Protein AF-A0A821PG84-F1 (afdb_monomer)

Radius of gyration: 18.12 Å; Cα contacts (8 Å, |Δi|>4): 357; chains: 1; bounding box: 43×40×49 Å

pLDDT: mean 91.85, std 10.7, range [36.88, 98.62]

Nearest PDB structures (foldseek):
  7jw4-assembly2_B  TM=6.809E-01  e=2.976E-04  Pseudoalteromonas distincta
  7jwf-assembly1_A  TM=6.818E-01  e=4.786E-04  Pseudoalteromonas distincta
  7jwf-assembly2_C-2  TM=6.825E-01  e=9.508E-04  Pseudoalteromonas distincta
  7jw4-assembly1_A-2  TM=6.805E-01  e=1.451E-03  Pseudoalteromonas distincta
  8pvs-assembly2_B  TM=5.455E-01  e=2.593E-03  Akkermansia muciniphila

Secondary structure (DSSP, 8-state):
------SEEEEESSS--SB--BS-BS-EEEEEEEEESS-SEEEEEEEEE-SSEEEEEE-TT----TTPPP-EEEEEETTTTEE--STT--EEE----TT---EEEETTEEEEE-SS-----TT-EEEEE--SSB-SB--BS-BS-EEEEEEE---B-

Mean predicted aligned error: 5.03 Å

Sequence (157 aa):
MGQGMQQTLLLGNSPATIFKPFHCQGLTITSLAIDFDPLPFTAGYVVNVSTTYLDVQVVPPHKADIGRQVRAILQYDPIEMRPAFSPNAYEIYQTPPSNVNTSLVSPGILRIPLASSSIFVAGDPIVARYMFDRHAIDAQDVTDFTVQSIRIYTAWC

Structure (mmCIF, N/CA/C/O backbone):
data_AF-A0A821PG84-F1
#
_entry.id   AF-A0A821PG84-F1
#
loop_
_atom_site.group_PDB
_atom_site.id
_atom_site.type_symbol
_atom_site.label_atom_id
_atom_site.label_alt_id
_atom_site.label_comp_id
_atom_site.label_asym_id
_atom_site.label_entity_id
_atom_site.label_seq_id
_atom_site.pdbx_PDB_ins_code
_atom_site.Cartn_x
_atom_site.Cartn_y
_atom_site.Cartn_z
_atom_site.occupancy
_atom_site.B_iso_or_equiv
_atom_site.auth_seq_id
_atom_site.auth_comp_id
_atom_site.auth_asym_id
_atom_site.auth_atom_id
_atom_site.pdbx_PDB_model_num
ATOM 1 N N . MET A 1 1 ? 9.419 -19.886 27.389 1.00 36.88 1 MET A N 1
ATOM 2 C CA . MET A 1 1 ? 8.434 -18.905 27.896 1.00 36.88 1 MET A CA 1
ATOM 3 C C . MET A 1 1 ? 8.786 -17.551 27.296 1.00 36.88 1 MET A C 1
ATOM 5 O O . MET A 1 1 ? 9.836 -17.025 27.634 1.00 36.88 1 MET A O 1
ATOM 9 N N . GLY A 1 2 ? 8.013 -17.070 26.316 1.00 37.78 2 GLY A N 1
ATOM 10 C CA . GLY A 1 2 ? 8.329 -15.852 25.559 1.00 37.78 2 GLY A CA 1
ATOM 11 C C . GLY A 1 2 ? 7.812 -14.596 26.258 1.00 37.78 2 GLY A C 1
ATOM 12 O O . GLY A 1 2 ? 6.611 -14.462 26.468 1.00 37.78 2 GLY A O 1
ATOM 13 N N . GLN A 1 3 ? 8.716 -13.690 26.622 1.00 41.41 3 GLN A N 1
ATOM 14 C CA . GLN A 1 3 ? 8.378 -12.341 27.074 1.00 41.41 3 GLN A CA 1
ATOM 15 C C . GLN A 1 3 ? 8.137 -11.461 25.836 1.00 41.41 3 GLN A C 1
ATOM 17 O O . GLN A 1 3 ? 9.063 -11.294 25.046 1.00 41.41 3 GLN A O 1
ATOM 22 N N . GLY A 1 4 ? 6.921 -10.922 25.641 1.00 40.00 4 GLY A N 1
ATOM 23 C CA . GLY A 1 4 ? 6.716 -9.859 24.639 1.00 40.00 4 GLY A CA 1
ATOM 24 C C . GLY A 1 4 ? 5.341 -9.645 23.986 1.00 40.00 4 GLY A C 1
ATOM 25 O O . GLY A 1 4 ? 5.228 -8.696 23.222 1.00 40.00 4 GLY A O 1
ATOM 26 N N . MET A 1 5 ? 4.289 -10.431 24.242 1.00 46.84 5 MET A N 1
ATOM 27 C CA . MET A 1 5 ? 2.951 -10.132 23.684 1.00 46.84 5 MET A CA 1
ATOM 28 C C . MET A 1 5 ? 2.060 -9.451 24.728 1.00 46.84 5 MET A C 1
ATOM 30 O O . MET A 1 5 ? 1.290 -10.117 25.408 1.00 46.84 5 MET A O 1
ATOM 34 N N . GLN A 1 6 ? 2.174 -8.129 24.894 1.00 56.69 6 GLN A N 1
ATOM 35 C CA . GLN A 1 6 ? 1.253 -7.364 25.757 1.00 56.69 6 GLN A CA 1
ATOM 36 C C . GLN A 1 6 ? 0.029 -6.792 25.011 1.00 56.69 6 GLN A C 1
ATOM 38 O O . GLN A 1 6 ? -0.768 -6.080 25.613 1.00 56.69 6 GLN A O 1
ATOM 43 N N . GLN A 1 7 ? -0.149 -7.088 23.718 1.00 62.19 7 GLN A N 1
ATOM 44 C CA . GLN A 1 7 ? -1.268 -6.593 22.903 1.00 62.19 7 GLN A CA 1
ATOM 45 C C . GLN A 1 7 ? -1.840 -7.724 22.034 1.00 62.19 7 GLN A C 1
ATOM 47 O O . GLN A 1 7 ? -1.076 -8.494 21.452 1.00 62.19 7 GLN A O 1
ATOM 52 N N . THR A 1 8 ? -3.171 -7.818 21.929 1.00 87.19 8 THR A N 1
ATOM 53 C CA . THR A 1 8 ? -3.852 -8.713 20.976 1.00 87.19 8 THR A CA 1
ATOM 54 C C . THR A 1 8 ? -3.600 -8.212 19.556 1.00 87.19 8 THR A C 1
ATOM 56 O O . THR A 1 8 ? -3.967 -7.082 19.247 1.00 87.19 8 THR A O 1
ATOM 59 N N . LEU A 1 9 ? -2.992 -9.024 18.688 1.00 91.75 9 LEU A N 1
ATOM 60 C CA . LEU A 1 9 ? -2.790 -8.686 17.275 1.00 91.75 9 LEU A CA 1
ATOM 61 C C . LEU A 1 9 ? -3.947 -9.221 16.419 1.00 91.75 9 LEU A C 1
ATOM 63 O O . LEU A 1 9 ? -4.188 -10.426 16.380 1.00 91.75 9 LEU A O 1
ATOM 67 N N . LEU A 1 10 ? -4.619 -8.323 15.702 1.00 93.00 10 LEU A N 1
ATOM 68 C CA . LEU A 1 10 ? -5.533 -8.632 14.608 1.00 93.00 10 LEU A CA 1
ATOM 69 C C . LEU A 1 10 ? -4.779 -8.488 13.284 1.00 93.00 10 LEU A C 1
ATOM 71 O O . LEU A 1 10 ? -4.402 -7.382 12.900 1.00 93.00 10 LEU A O 1
ATOM 75 N N . LEU A 1 11 ? -4.559 -9.610 12.598 1.00 92.25 11 LEU A N 1
ATOM 76 C CA . LEU A 1 11 ? -3.861 -9.657 11.314 1.00 92.25 11 LEU A CA 1
ATOM 77 C C . LEU A 1 11 ? -4.860 -9.929 10.184 1.00 92.25 11 LEU A C 1
ATOM 79 O O . LEU A 1 11 ? -5.419 -11.023 10.094 1.00 92.25 11 LEU A O 1
ATOM 83 N N . GLY A 1 12 ? -5.091 -8.938 9.324 1.00 90.38 12 GLY A N 1
ATOM 84 C CA . GLY A 1 12 ? -5.905 -9.095 8.123 1.00 90.38 12 GLY A CA 1
ATOM 85 C C . GLY A 1 12 ? -5.140 -9.820 7.014 1.00 90.38 12 GLY A C 1
ATOM 86 O O . GLY A 1 12 ? -3.974 -9.532 6.763 1.00 90.38 12 GLY A O 1
ATOM 87 N N . ASN A 1 13 ? -5.800 -10.746 6.320 1.00 90.94 13 ASN A N 1
ATOM 88 C CA . ASN A 1 13 ? -5.210 -11.522 5.215 1.00 90.94 13 ASN A CA 1
ATOM 89 C C . ASN A 1 13 ? -5.766 -11.145 3.830 1.00 90.94 13 ASN A C 1
ATOM 91 O O . ASN A 1 13 ? -5.435 -11.755 2.814 1.00 90.94 13 ASN A O 1
ATOM 95 N N . SER A 1 14 ? -6.652 -10.153 3.790 1.00 89.88 14 SER A N 1
ATOM 96 C CA . SER A 1 14 ? -7.293 -9.639 2.585 1.00 89.88 14 SER A CA 1
ATOM 97 C C . SER A 1 14 ? -7.690 -8.172 2.793 1.00 89.88 14 SER A C 1
ATOM 99 O O . SER A 1 14 ? -7.837 -7.750 3.943 1.00 89.88 14 SER A O 1
ATOM 101 N N . PRO A 1 15 ? -7.849 -7.376 1.716 1.00 90.94 15 PRO A N 1
ATOM 102 C CA . PRO A 1 15 ? -8.290 -5.988 1.833 1.00 90.94 15 PRO A CA 1
ATOM 103 C C . PRO A 1 15 ? -9.669 -5.905 2.494 1.00 90.94 15 PRO A C 1
ATOM 105 O O . PRO A 1 15 ? -10.663 -6.367 1.933 1.00 90.94 15 PRO A O 1
ATOM 108 N N . ALA A 1 16 ? -9.735 -5.319 3.688 1.00 92.44 16 ALA A N 1
ATOM 109 C CA . ALA A 1 16 ? -10.968 -5.214 4.455 1.00 92.44 16 ALA A CA 1
ATOM 110 C C . ALA A 1 16 ? -10.920 -4.044 5.438 1.00 92.44 16 ALA A C 1
ATOM 112 O O . ALA A 1 16 ? -9.859 -3.668 5.934 1.00 92.44 16 ALA A O 1
ATOM 113 N N . THR A 1 17 ? -12.100 -3.516 5.753 1.00 93.56 17 THR A N 1
ATOM 114 C CA . THR A 1 17 ? -12.294 -2.671 6.930 1.00 93.56 17 THR A CA 1
ATOM 115 C C . THR A 1 17 ? -12.431 -3.570 8.152 1.00 93.56 17 THR A C 1
ATOM 117 O O . THR A 1 17 ? -13.279 -4.460 8.142 1.00 93.56 17 THR A O 1
ATOM 120 N N . ILE A 1 18 ? -11.613 -3.366 9.189 1.00 93.50 18 ILE A N 1
ATOM 121 C CA . ILE A 1 18 ? -11.607 -4.251 10.368 1.00 93.50 18 ILE A CA 1
ATOM 122 C C . ILE A 1 18 ? -12.782 -3.932 11.296 1.00 93.50 18 ILE A C 1
ATOM 124 O O . ILE A 1 18 ? -13.528 -4.830 11.680 1.00 93.50 18 ILE A O 1
ATOM 128 N N . PHE A 1 19 ? -12.985 -2.654 11.617 1.00 94.94 19 PHE A N 1
ATOM 129 C CA . PHE A 1 19 ? -14.115 -2.196 12.422 1.00 94.94 19 PHE A CA 1
ATOM 130 C C . PHE A 1 19 ? -14.980 -1.229 11.624 1.00 94.94 19 PHE A C 1
ATOM 132 O O . PHE A 1 19 ? -14.490 -0.200 11.165 1.00 94.94 19 PHE A O 1
ATOM 139 N N . LYS A 1 20 ? -16.272 -1.549 11.496 1.00 95.94 20 LYS A N 1
ATOM 140 C CA . LYS A 1 20 ? -17.252 -0.699 10.812 1.00 95.94 20 LYS A CA 1
ATOM 141 C C . LYS A 1 20 ? -18.515 -0.465 11.653 1.00 95.94 20 LYS A C 1
ATOM 143 O O . LYS A 1 20 ? -19.566 -1.021 11.330 1.00 95.94 20 LYS A O 1
ATOM 148 N N . PRO A 1 21 ? -18.428 0.263 12.782 1.00 96.62 21 PRO A N 1
ATOM 149 C CA . PRO A 1 21 ? -19.610 0.576 13.572 1.00 96.62 21 PRO A CA 1
ATOM 150 C C . PRO A 1 21 ? -20.519 1.555 12.822 1.00 96.62 21 PRO A C 1
ATOM 152 O O . PRO A 1 21 ? -20.072 2.593 12.333 1.00 96.62 21 PRO A O 1
ATOM 155 N N . PHE A 1 22 ? -21.802 1.212 12.763 1.00 97.44 22 PHE A N 1
ATOM 156 C CA . PHE A 1 22 ? -22.843 2.002 12.118 1.00 97.44 22 PHE A CA 1
ATOM 157 C C . PHE A 1 22 ? -24.047 2.098 13.053 1.00 97.44 22 PHE A C 1
ATOM 159 O O . PHE A 1 22 ? -24.469 1.074 13.593 1.00 97.44 22 PHE A O 1
ATOM 166 N N . HIS A 1 23 ? -24.570 3.307 13.277 1.00 97.44 23 HIS A N 1
ATOM 167 C CA . HIS A 1 23 ? -25.708 3.550 14.181 1.00 97.44 23 HIS A CA 1
ATOM 168 C C . HIS A 1 23 ? -25.511 2.971 15.593 1.00 97.44 23 HIS A C 1
ATOM 170 O O . HIS A 1 23 ? -26.377 2.287 16.138 1.00 97.44 23 HIS A O 1
ATOM 176 N N . CYS A 1 24 ? -24.338 3.215 16.178 1.00 96.44 24 CYS A N 1
ATOM 177 C CA . CYS A 1 24 ? -23.961 2.691 17.492 1.00 96.44 24 CYS A CA 1
ATOM 178 C C . CYS A 1 24 ? -23.943 3.804 18.555 1.00 96.44 24 CYS A C 1
ATOM 180 O O . CYS A 1 24 ? -23.651 4.957 18.246 1.00 96.44 24 CYS A O 1
ATOM 182 N N . GLN A 1 25 ? -24.184 3.444 19.818 1.00 97.69 25 GLN A N 1
ATOM 183 C CA . GLN A 1 25 ? -23.985 4.322 20.973 1.00 97.69 25 GLN A CA 1
ATOM 184 C C . GLN A 1 25 ? -23.160 3.602 22.045 1.00 97.69 25 GLN A C 1
ATOM 186 O O . GLN A 1 25 ? -23.426 2.437 22.342 1.00 97.69 25 GLN A O 1
ATOM 191 N N . GLY A 1 26 ? -22.178 4.286 22.638 1.00 97.31 26 GLY A N 1
ATOM 192 C CA . GLY A 1 26 ? -21.415 3.774 23.785 1.00 97.31 26 GLY A CA 1
ATOM 193 C C . GLY A 1 26 ? -20.422 2.660 23.439 1.00 97.31 26 GLY A C 1
ATOM 194 O O . GLY A 1 26 ? -20.207 1.749 24.240 1.00 97.31 26 GLY A O 1
ATOM 195 N N . LEU A 1 27 ? -19.842 2.693 22.235 1.00 97.75 27 LEU A N 1
ATOM 196 C CA . LEU A 1 27 ? -18.880 1.692 21.770 1.00 97.75 27 LEU A CA 1
ATOM 197 C C . LEU A 1 27 ? -17.445 2.061 22.176 1.00 97.75 27 LEU A C 1
ATOM 199 O O . LEU A 1 27 ? -16.982 3.168 21.905 1.00 97.75 27 LEU A O 1
ATOM 203 N N . THR A 1 28 ? -16.701 1.086 22.701 1.00 97.69 28 THR A N 1
ATOM 204 C CA . THR A 1 28 ? -15.263 1.216 22.984 1.00 97.69 28 THR A CA 1
ATOM 205 C C . THR A 1 28 ? -14.466 0.146 22.243 1.00 97.69 28 THR A C 1
ATOM 207 O O . THR A 1 28 ? -14.708 -1.045 22.426 1.00 97.69 28 THR A O 1
ATOM 210 N N . ILE A 1 29 ? -13.473 0.561 21.452 1.00 95.31 29 ILE A N 1
ATOM 211 C CA . ILE A 1 29 ? -12.452 -0.319 20.862 1.00 95.31 29 ILE A CA 1
ATOM 212 C C . ILE A 1 29 ? -11.154 -0.081 21.629 1.00 95.31 29 ILE A C 1
ATOM 214 O O . ILE A 1 29 ? -10.629 1.036 21.641 1.00 95.31 29 ILE A O 1
ATOM 218 N N . THR A 1 30 ? -10.638 -1.120 22.292 1.00 95.56 30 THR A N 1
ATOM 219 C CA . THR A 1 30 ? -9.461 -0.977 23.155 1.00 95.56 30 THR A CA 1
ATOM 220 C C . THR A 1 30 ? -8.491 -2.152 23.098 1.00 95.56 30 THR A C 1
ATOM 222 O O . THR A 1 30 ? -8.890 -3.291 22.870 1.00 95.56 30 THR A O 1
ATOM 225 N N . SER A 1 31 ? -7.216 -1.858 23.366 1.00 94.19 31 SER A N 1
ATOM 226 C CA . SER A 1 31 ? -6.178 -2.835 23.735 1.00 94.19 31 SER A CA 1
ATOM 227 C C . SER A 1 31 ? -5.848 -3.888 22.668 1.00 94.19 31 SER A C 1
ATOM 229 O O . SER A 1 31 ? -5.687 -5.073 22.966 1.00 94.19 31 SER A O 1
ATOM 231 N N . LEU A 1 32 ? -5.700 -3.449 21.416 1.00 94.12 32 LEU A N 1
ATOM 232 C CA . LEU A 1 32 ? -5.300 -4.305 20.297 1.00 94.12 32 LEU A CA 1
ATOM 233 C C . LEU A 1 32 ? -4.350 -3.597 19.325 1.00 94.12 32 LEU A C 1
ATOM 235 O O . LEU A 1 32 ? -4.238 -2.369 19.299 1.00 94.12 32 LEU A O 1
ATOM 239 N N . ALA A 1 33 ? -3.683 -4.402 18.510 1.00 95.44 33 ALA A N 1
ATOM 240 C CA . ALA A 1 33 ? -2.926 -3.975 17.350 1.00 95.44 33 ALA A CA 1
ATOM 241 C C . ALA A 1 33 ? -3.586 -4.495 16.065 1.00 95.44 33 ALA A C 1
ATOM 243 O O . ALA A 1 33 ? -4.139 -5.593 16.065 1.00 95.44 33 ALA A O 1
ATOM 244 N N . ILE A 1 34 ? -3.512 -3.728 14.979 1.00 95.31 34 ILE A N 1
ATOM 245 C CA . ILE A 1 34 ? -4.023 -4.086 13.650 1.00 95.31 34 ILE A CA 1
ATOM 246 C C . ILE A 1 34 ? -2.869 -4.049 12.653 1.00 95.31 34 ILE A C 1
ATOM 248 O O . ILE A 1 34 ? -2.126 -3.066 12.618 1.00 95.31 34 ILE A O 1
ATOM 252 N N . ASP A 1 35 ? -2.742 -5.092 11.839 1.00 94.44 35 ASP A N 1
ATOM 253 C CA . ASP A 1 35 ? -1.827 -5.135 10.696 1.00 94.44 35 ASP A CA 1
ATOM 254 C C . ASP A 1 35 ? -2.387 -6.020 9.570 1.00 94.44 35 ASP A C 1
ATOM 256 O O . ASP A 1 35 ? -3.430 -6.659 9.741 1.00 94.44 35 ASP A O 1
ATOM 260 N N . PHE A 1 36 ? -1.699 -6.088 8.429 1.00 92.75 36 PHE A N 1
ATOM 261 C CA . PHE A 1 36 ? -2.077 -6.919 7.285 1.00 92.75 36 PHE A CA 1
ATOM 262 C C . PHE A 1 36 ? -0.887 -7.697 6.698 1.00 92.75 36 PHE A C 1
ATOM 264 O O . PHE A 1 36 ? 0.200 -7.151 6.532 1.00 92.75 36 PHE A O 1
ATOM 271 N N . ASP A 1 37 ? -1.115 -8.958 6.313 1.00 90.50 37 ASP A N 1
ATOM 272 C CA . ASP A 1 37 ? -0.206 -9.749 5.463 1.00 90.50 37 ASP A CA 1
ATOM 273 C C . ASP A 1 37 ? -1.027 -10.437 4.350 1.00 90.50 37 ASP A C 1
ATOM 275 O O . ASP A 1 37 ? -1.844 -11.311 4.653 1.00 90.50 37 ASP A O 1
ATOM 279 N N . PRO A 1 38 ? -0.865 -10.058 3.067 1.00 89.81 38 PRO A N 1
ATOM 280 C CA . PRO A 1 38 ? 0.134 -9.124 2.547 1.00 89.81 38 PRO A CA 1
ATOM 281 C C . PRO A 1 38 ? -0.146 -7.662 2.918 1.00 89.81 38 PRO A C 1
ATOM 283 O O . PRO A 1 38 ? -1.286 -7.269 3.173 1.00 89.81 38 PRO A O 1
ATOM 286 N N . LEU A 1 39 ? 0.920 -6.857 2.902 1.00 93.38 39 LEU A N 1
ATOM 287 C CA . LEU A 1 39 ? 0.850 -5.414 3.125 1.00 93.38 39 LEU A CA 1
ATOM 288 C C . LEU A 1 39 ? -0.001 -4.721 2.037 1.00 93.38 39 LEU A C 1
ATOM 290 O O . LEU A 1 39 ? 0.018 -5.145 0.879 1.00 93.38 39 LEU A O 1
ATOM 294 N N . PRO A 1 40 ? -0.679 -3.605 2.364 1.00 93.38 40 PRO A N 1
ATOM 295 C CA . PRO A 1 40 ? -1.524 -2.854 1.424 1.00 93.38 40 PRO A CA 1
ATOM 296 C C . PRO A 1 40 ? -0.763 -2.108 0.314 1.00 93.38 40 PRO A C 1
ATOM 298 O O . PRO A 1 40 ? -1.363 -1.435 -0.530 1.00 93.38 40 PRO A O 1
ATOM 301 N N . PHE A 1 41 ? 0.563 -2.203 0.324 1.00 95.31 41 PHE A N 1
ATOM 302 C CA . PHE A 1 41 ? 1.464 -1.540 -0.602 1.00 95.31 41 PHE A CA 1
ATOM 303 C C . PHE A 1 41 ? 2.781 -2.310 -0.723 1.00 95.31 41 PHE A C 1
ATOM 305 O O . PHE A 1 41 ? 3.174 -3.069 0.167 1.00 95.31 41 PHE A O 1
ATOM 312 N N . THR A 1 42 ? 3.498 -2.042 -1.811 1.00 96.31 42 THR A N 1
ATOM 313 C CA . THR A 1 42 ? 4.881 -2.488 -2.011 1.00 96.31 42 THR A CA 1
ATOM 314 C C . THR A 1 42 ? 5.791 -1.280 -2.140 1.00 96.31 42 THR A C 1
ATOM 316 O O . THR A 1 42 ? 5.476 -0.354 -2.885 1.00 96.31 42 THR A O 1
ATOM 319 N N . ALA A 1 43 ? 6.929 -1.298 -1.447 1.00 96.62 43 ALA A N 1
ATOM 320 C CA . ALA A 1 43 ? 7.965 -0.283 -1.592 1.00 96.62 43 ALA A CA 1
ATOM 321 C C . ALA A 1 43 ? 9.230 -0.861 -2.231 1.00 96.62 43 ALA A C 1
ATOM 323 O O . ALA A 1 43 ? 9.522 -2.058 -2.124 1.00 96.62 43 ALA A O 1
ATOM 324 N N . GLY A 1 44 ? 9.987 0.005 -2.895 1.00 97.81 44 GLY A N 1
ATOM 325 C CA . GLY A 1 44 ? 11.216 -0.383 -3.566 1.00 97.81 44 GLY A CA 1
ATOM 326 C C . GLY A 1 44 ? 11.869 0.760 -4.322 1.00 97.81 44 GLY A C 1
ATOM 327 O O . GLY A 1 44 ? 11.476 1.916 -4.187 1.00 97.81 44 GLY A O 1
ATOM 328 N N . TYR A 1 45 ? 12.857 0.407 -5.136 1.00 98.38 45 TYR A N 1
ATOM 329 C CA . TYR A 1 45 ? 13.565 1.339 -6.008 1.00 98.38 45 TYR A CA 1
ATOM 330 C C . TYR A 1 45 ? 13.233 1.052 -7.465 1.00 98.38 45 TYR A C 1
ATOM 332 O O . TYR A 1 45 ? 13.255 -0.102 -7.897 1.00 98.38 45 TYR A O 1
ATOM 340 N N . VAL A 1 46 ? 12.945 2.092 -8.239 1.00 98.00 46 VAL A N 1
ATOM 341 C CA . VAL A 1 46 ? 12.741 1.966 -9.684 1.00 98.00 46 VAL A CA 1
ATOM 342 C C . VAL A 1 46 ? 14.048 1.512 -10.333 1.00 98.00 46 VAL A C 1
ATOM 344 O O . VAL A 1 46 ? 15.092 2.125 -10.136 1.00 98.00 46 VAL A O 1
ATOM 347 N N . VAL A 1 47 ? 14.007 0.448 -11.128 1.00 98.31 47 VAL A N 1
ATOM 348 C CA . VAL A 1 47 ? 15.172 -0.058 -11.878 1.00 98.31 47 VAL A CA 1
ATOM 349 C C . VAL A 1 47 ? 15.013 0.094 -13.385 1.00 98.31 47 VAL A C 1
ATOM 351 O O . VAL A 1 47 ? 16.005 0.093 -14.109 1.00 98.31 47 VAL A O 1
ATOM 354 N N . ASN A 1 48 ? 13.779 0.246 -13.867 1.00 97.75 48 ASN A N 1
ATOM 355 C CA . ASN A 1 48 ? 13.489 0.485 -15.274 1.00 97.75 48 ASN A CA 1
ATOM 356 C C . ASN A 1 48 ? 12.233 1.342 -15.422 1.00 97.75 48 ASN A C 1
ATOM 358 O O . ASN A 1 48 ? 11.269 1.173 -14.672 1.00 97.75 48 ASN A O 1
ATOM 362 N N . VAL A 1 49 ? 12.235 2.212 -16.428 1.00 95.81 49 VAL A N 1
ATOM 363 C CA . VAL A 1 49 ? 11.120 3.102 -16.749 1.00 95.81 49 VAL A CA 1
ATOM 364 C C . VAL A 1 49 ? 10.784 2.952 -18.221 1.00 95.81 49 VAL A C 1
ATOM 366 O O . VAL A 1 49 ? 11.646 3.052 -19.090 1.00 95.81 49 VAL A O 1
ATOM 369 N N . SER A 1 50 ? 9.506 2.731 -18.494 1.00 94.62 50 SER A N 1
ATOM 370 C CA . SER A 1 50 ? 8.924 2.706 -19.828 1.00 94.62 50 SER A CA 1
ATOM 371 C C . SER A 1 50 ? 7.751 3.682 -19.892 1.00 94.62 50 SER A C 1
ATOM 373 O O . SER A 1 50 ? 7.273 4.192 -18.879 1.00 94.62 50 SER A O 1
ATOM 375 N N . THR A 1 51 ? 7.235 3.917 -21.095 1.00 91.19 51 THR A N 1
ATOM 376 C CA . THR A 1 51 ? 5.999 4.682 -21.302 1.00 91.19 51 THR A CA 1
ATOM 377 C C . THR A 1 51 ? 4.764 3.983 -20.730 1.00 91.19 51 THR A C 1
ATOM 379 O O . THR A 1 51 ? 3.751 4.632 -20.496 1.00 91.19 51 THR A O 1
ATOM 382 N N . THR A 1 52 ? 4.833 2.667 -20.508 1.00 93.94 52 THR A N 1
ATOM 383 C CA . THR A 1 52 ? 3.683 1.829 -20.115 1.00 93.94 52 THR A CA 1
ATOM 384 C C . THR A 1 52 ? 3.884 1.058 -18.813 1.00 93.94 52 THR A C 1
ATOM 386 O O . THR A 1 52 ? 2.949 0.414 -18.339 1.00 93.94 52 THR A O 1
ATOM 389 N N . TYR A 1 53 ? 5.079 1.092 -18.217 1.00 95.94 53 TYR A N 1
ATOM 390 C CA . TYR A 1 53 ? 5.360 0.390 -16.965 1.00 95.94 53 TYR A CA 1
ATOM 391 C C . TYR A 1 53 ? 6.573 0.961 -16.218 1.00 95.94 53 TYR A C 1
ATOM 393 O O . TYR A 1 53 ? 7.426 1.628 -16.805 1.00 95.94 53 TYR A O 1
ATOM 401 N N . LEU A 1 54 ? 6.671 0.611 -14.935 1.00 97.00 54 LEU A N 1
ATOM 402 C CA . LEU A 1 54 ? 7.879 0.685 -14.114 1.00 97.00 54 LEU A CA 1
ATOM 403 C C . LEU A 1 54 ? 8.286 -0.725 -13.701 1.00 97.00 54 LEU A C 1
ATOM 405 O O . LEU A 1 54 ? 7.421 -1.520 -13.343 1.00 97.00 54 LEU A O 1
ATOM 409 N N . ASP A 1 55 ? 9.581 -1.018 -13.692 1.00 98.44 55 ASP A N 1
ATOM 410 C CA . ASP A 1 55 ? 10.096 -2.183 -12.972 1.00 98.44 55 ASP A CA 1
ATOM 411 C C . ASP A 1 55 ? 10.721 -1.696 -11.666 1.00 98.44 55 ASP A C 1
ATOM 413 O O . ASP A 1 55 ? 11.507 -0.746 -11.659 1.00 98.44 55 ASP A O 1
ATOM 417 N N . VAL A 1 56 ? 10.358 -2.336 -10.558 1.00 98.56 56 VAL A N 1
ATOM 418 C CA . VAL A 1 56 ? 10.722 -1.919 -9.204 1.00 98.56 56 VAL A CA 1
ATOM 419 C C . VAL A 1 56 ? 11.421 -3.067 -8.498 1.00 98.56 56 VAL A C 1
ATOM 421 O O . VAL A 1 56 ? 10.849 -4.146 -8.341 1.00 98.56 56 VAL A O 1
ATOM 424 N N . GLN A 1 57 ? 12.645 -2.825 -8.037 1.00 98.62 57 GLN A N 1
ATOM 425 C CA . GLN A 1 57 ? 13.324 -3.697 -7.089 1.00 98.62 57 GLN A CA 1
ATOM 426 C C . GLN A 1 57 ? 12.670 -3.532 -5.724 1.00 98.62 57 GLN A C 1
ATOM 428 O O . GLN A 1 57 ? 12.876 -2.534 -5.033 1.00 98.62 57 GLN A O 1
ATOM 433 N N . VAL A 1 58 ? 11.880 -4.528 -5.342 1.00 98.00 58 VAL A N 1
ATOM 434 C CA . VAL A 1 58 ? 11.214 -4.580 -4.043 1.00 98.00 58 VAL A CA 1
ATOM 435 C C . VAL A 1 58 ? 12.255 -4.779 -2.948 1.00 98.00 58 VAL A C 1
ATOM 437 O O . VAL A 1 58 ? 13.200 -5.557 -3.120 1.00 98.00 58 VAL A O 1
ATOM 440 N N . VAL A 1 59 ? 12.076 -4.084 -1.824 1.00 95.38 59 VAL A N 1
ATOM 441 C CA . VAL A 1 59 ? 12.976 -4.153 -0.665 1.00 95.38 59 VAL A CA 1
ATOM 442 C C . VAL A 1 59 ? 12.274 -4.754 0.555 1.00 95.38 59 VAL A C 1
ATOM 444 O O . VAL A 1 59 ? 11.092 -4.480 0.765 1.00 95.38 59 VAL A O 1
ATOM 447 N N . PRO A 1 60 ? 12.967 -5.548 1.394 1.00 92.44 60 PRO A N 1
ATOM 448 C CA . PRO A 1 60 ? 12.403 -6.021 2.655 1.00 92.44 60 PRO A CA 1
ATOM 449 C C . PRO A 1 60 ? 11.946 -4.858 3.558 1.00 92.44 60 PRO A C 1
ATOM 451 O O . PRO A 1 60 ? 12.579 -3.803 3.547 1.00 92.44 60 PRO A O 1
ATOM 454 N N . PRO A 1 61 ? 10.888 -5.038 4.370 1.00 91.00 61 PRO A N 1
ATOM 455 C CA . PRO A 1 61 ? 10.093 -6.258 4.539 1.00 91.00 61 PRO A CA 1
ATOM 456 C C . PRO A 1 61 ? 9.008 -6.454 3.462 1.00 91.00 61 PRO A C 1
ATOM 458 O O . PRO A 1 61 ? 8.237 -7.410 3.548 1.00 91.00 61 PRO A O 1
ATOM 461 N N . HIS A 1 62 ? 8.927 -5.576 2.456 1.00 94.12 62 HIS A N 1
ATOM 462 C CA . HIS A 1 62 ? 7.952 -5.701 1.376 1.00 94.12 62 HIS A CA 1
ATOM 463 C C . HIS A 1 62 ? 8.234 -6.930 0.509 1.00 94.12 62 HIS A C 1
ATOM 465 O O . HIS A 1 62 ? 9.361 -7.418 0.395 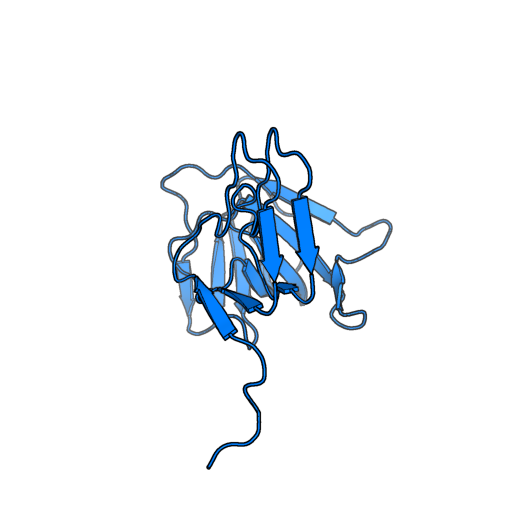1.00 94.12 62 HIS A O 1
ATOM 471 N N . LYS A 1 63 ? 7.173 -7.434 -0.119 1.00 93.38 63 LYS A N 1
ATOM 472 C CA . LYS A 1 63 ? 7.207 -8.574 -1.034 1.00 93.38 63 LYS A CA 1
ATOM 473 C C . LYS A 1 63 ? 6.607 -8.135 -2.362 1.00 93.38 63 LYS A C 1
ATOM 475 O O . LYS A 1 63 ? 5.743 -7.269 -2.390 1.00 93.38 63 LYS A O 1
ATOM 480 N N . ALA A 1 64 ? 7.049 -8.743 -3.457 1.00 94.06 64 ALA A N 1
ATOM 481 C CA . ALA A 1 64 ? 6.425 -8.538 -4.756 1.00 94.06 64 ALA A CA 1
ATOM 482 C C . ALA A 1 64 ? 4.990 -9.102 -4.735 1.00 94.06 64 ALA A C 1
ATOM 484 O O . ALA A 1 64 ? 4.811 -10.315 -4.824 1.00 94.06 64 ALA A O 1
ATOM 485 N N . ASP A 1 65 ? 3.980 -8.237 -4.597 1.00 93.06 65 ASP A N 1
ATOM 486 C CA . ASP A 1 65 ? 2.567 -8.639 -4.659 1.00 93.06 65 ASP A CA 1
ATOM 487 C C . ASP A 1 65 ? 2.086 -8.633 -6.121 1.00 93.06 65 ASP A C 1
ATOM 489 O O . ASP A 1 65 ? 1.959 -7.584 -6.767 1.00 93.06 65 ASP A O 1
ATOM 493 N N . ILE A 1 66 ? 1.902 -9.836 -6.667 1.00 95.25 66 ILE A N 1
ATOM 494 C CA . ILE A 1 66 ? 1.566 -10.103 -8.071 1.00 95.25 66 ILE A CA 1
ATOM 495 C C . ILE A 1 66 ? 0.044 -10.113 -8.239 1.00 95.25 66 ILE A C 1
ATOM 497 O O . ILE A 1 66 ? -0.683 -10.612 -7.385 1.00 95.25 66 ILE A O 1
ATOM 501 N N . GLY A 1 67 ? -0.451 -9.628 -9.379 1.00 95.00 67 GLY A N 1
ATOM 502 C CA . GLY A 1 67 ? -1.883 -9.658 -9.675 1.00 95.00 67 GLY A CA 1
ATOM 503 C C . GLY A 1 67 ? -2.664 -8.508 -9.034 1.00 95.00 67 GLY A C 1
ATOM 504 O O . GLY A 1 67 ? -3.889 -8.578 -8.952 1.00 95.00 67 GLY A O 1
ATOM 505 N N . ARG A 1 68 ? -1.982 -7.445 -8.592 1.00 93.75 68 ARG A N 1
ATOM 506 C CA . ARG A 1 68 ? -2.611 -6.260 -7.999 1.00 93.75 68 ARG A CA 1
ATOM 507 C C . ARG A 1 68 ? -2.778 -5.137 -9.009 1.00 93.75 68 ARG A C 1
ATOM 509 O O . ARG A 1 68 ? -1.904 -4.889 -9.836 1.00 93.75 68 ARG A O 1
ATOM 516 N N . GLN A 1 69 ? -3.865 -4.389 -8.866 1.00 94.25 69 GLN A N 1
ATOM 517 C CA . GLN A 1 69 ? -4.013 -3.089 -9.506 1.00 94.25 69 GLN A CA 1
ATOM 518 C C . GLN A 1 69 ? -3.321 -2.030 -8.649 1.00 94.25 69 GLN A C 1
ATOM 520 O O . GLN A 1 69 ? -3.676 -1.853 -7.488 1.00 94.25 69 GLN A O 1
ATOM 525 N N . VAL A 1 70 ? -2.354 -1.308 -9.212 1.00 95.56 70 VAL A N 1
ATOM 526 C CA . VAL A 1 70 ? -1.724 -0.168 -8.530 1.00 95.56 70 VAL A CA 1
ATOM 527 C C . VAL A 1 70 ? -2.534 1.085 -8.824 1.00 95.56 70 VAL A C 1
ATOM 529 O O . VAL A 1 70 ? -2.692 1.449 -9.987 1.00 95.56 70 VAL A O 1
ATOM 532 N N . ARG A 1 71 ? -3.047 1.729 -7.775 1.00 94.56 71 ARG A N 1
ATOM 533 C CA . ARG A 1 71 ? -3.922 2.908 -7.852 1.00 94.56 71 ARG A CA 1
ATOM 534 C C . ARG A 1 71 ? -3.180 4.218 -7.608 1.00 94.56 71 ARG A C 1
ATOM 536 O O . ARG A 1 71 ? -3.622 5.254 -8.094 1.00 94.56 71 ARG A O 1
ATOM 543 N N . ALA A 1 72 ? -2.062 4.179 -6.886 1.00 94.75 72 ALA A N 1
ATOM 544 C CA . ALA A 1 72 ? -1.151 5.312 -6.794 1.00 94.75 72 ALA A CA 1
ATOM 545 C C . ALA A 1 72 ? 0.292 4.860 -6.617 1.00 94.75 72 ALA A C 1
ATOM 547 O O . ALA A 1 72 ? 0.561 3.780 -6.086 1.00 94.75 72 ALA A O 1
ATOM 548 N N . ILE A 1 73 ? 1.209 5.714 -7.049 1.00 96.06 73 ILE A N 1
ATOM 549 C CA . ILE A 1 73 ? 2.642 5.558 -6.836 1.00 96.06 73 ILE A CA 1
ATOM 550 C C . ILE A 1 73 ? 3.166 6.900 -6.349 1.00 96.06 73 ILE A C 1
ATOM 552 O O . ILE A 1 73 ? 2.978 7.91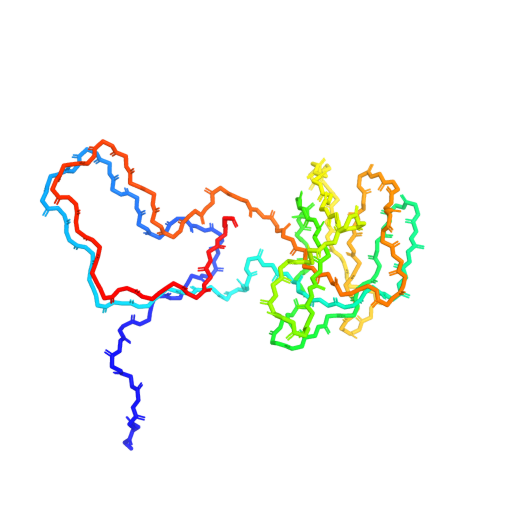0 -7.025 1.00 96.06 73 ILE A O 1
ATOM 556 N N . LEU A 1 74 ? 3.816 6.907 -5.192 1.00 95.19 74 LEU A N 1
ATOM 557 C CA . LEU A 1 74 ? 4.401 8.108 -4.599 1.00 95.19 74 LEU A CA 1
ATOM 558 C C . LEU A 1 74 ? 5.911 7.955 -4.473 1.00 95.19 74 LEU A C 1
ATOM 560 O O . LEU A 1 74 ? 6.404 6.861 -4.184 1.00 95.19 74 LEU A O 1
ATOM 564 N N . GLN A 1 75 ? 6.634 9.056 -4.661 1.00 96.12 75 GLN A N 1
ATOM 565 C CA . GLN A 1 75 ? 8.056 9.114 -4.347 1.00 96.12 75 GLN A CA 1
ATOM 566 C C . GLN A 1 75 ? 8.247 9.126 -2.824 1.00 96.12 75 GLN A C 1
ATOM 568 O O . GLN A 1 75 ? 7.563 9.853 -2.099 1.00 96.12 75 GLN A O 1
ATOM 573 N N . TYR A 1 76 ? 9.165 8.305 -2.328 1.00 96.00 76 TYR A N 1
ATOM 574 C CA . TYR A 1 76 ? 9.418 8.111 -0.904 1.00 96.00 76 TYR A CA 1
ATOM 575 C C . TYR A 1 76 ? 10.776 8.689 -0.513 1.00 96.00 76 TYR A C 1
ATOM 577 O O . TYR A 1 76 ? 11.733 8.564 -1.256 1.00 96.00 76 TYR A O 1
ATOM 585 N N . ASP A 1 77 ? 10.894 9.300 0.656 1.00 95.31 77 ASP A N 1
ATOM 586 C CA . ASP A 1 77 ? 12.180 9.698 1.220 1.00 95.31 77 ASP A CA 1
ATOM 587 C C . ASP A 1 77 ? 12.652 8.606 2.195 1.00 95.31 77 ASP A C 1
ATOM 589 O O . ASP A 1 77 ? 12.092 8.483 3.290 1.00 95.31 77 ASP A O 1
ATOM 593 N N . PRO A 1 78 ? 13.655 7.785 1.829 1.00 93.19 78 PRO A N 1
ATOM 594 C CA . PRO A 1 78 ? 14.131 6.707 2.685 1.00 93.19 78 PRO A CA 1
ATOM 595 C C . PRO A 1 78 ? 14.992 7.194 3.856 1.00 93.19 78 PRO A C 1
ATOM 597 O O . PRO A 1 78 ? 15.215 6.413 4.777 1.00 93.19 78 PRO A O 1
ATOM 600 N N . ILE A 1 79 ? 15.477 8.442 3.837 1.00 93.12 79 ILE A N 1
ATOM 601 C CA . ILE A 1 79 ? 16.266 9.021 4.933 1.00 93.12 79 ILE A CA 1
ATOM 602 C C . ILE A 1 79 ? 15.313 9.486 6.032 1.00 93.12 79 ILE A C 1
ATOM 604 O O . ILE A 1 79 ? 15.458 9.105 7.191 1.00 93.12 79 ILE A O 1
ATOM 608 N N . GLU A 1 80 ? 14.301 10.261 5.648 1.00 94.69 80 GLU A N 1
ATOM 609 C CA . GLU A 1 80 ? 13.312 10.817 6.576 1.00 94.69 80 GLU A CA 1
ATOM 610 C C . GLU A 1 80 ? 12.141 9.861 6.866 1.00 94.69 80 GLU A C 1
ATOM 612 O O . GLU A 1 80 ? 11.292 10.146 7.710 1.00 94.69 80 GLU A O 1
ATOM 617 N N . MET A 1 81 ? 12.079 8.726 6.164 1.00 92.38 81 MET A N 1
ATOM 618 C CA . MET A 1 81 ? 11.063 7.677 6.297 1.00 92.38 81 MET A CA 1
ATOM 619 C C . MET A 1 81 ? 9.617 8.175 6.124 1.00 92.38 81 MET A C 1
ATOM 621 O O . MET A 1 81 ? 8.729 7.889 6.931 1.00 92.38 81 MET A O 1
ATOM 625 N N . ARG A 1 82 ? 9.371 8.946 5.062 1.00 92.88 82 ARG A N 1
ATOM 626 C CA . ARG A 1 82 ? 8.072 9.582 4.772 1.00 92.88 82 ARG A CA 1
ATOM 627 C C . ARG A 1 82 ? 7.896 9.819 3.269 1.00 92.88 82 ARG A C 1
ATOM 629 O O . ARG A 1 82 ? 8.874 9.709 2.534 1.00 92.88 82 ARG A O 1
ATOM 636 N N . PRO A 1 83 ? 6.694 10.170 2.773 1.00 93.88 83 PRO A N 1
ATOM 637 C CA . PRO A 1 83 ? 6.554 10.673 1.408 1.00 93.88 83 PRO A CA 1
ATOM 638 C C . PRO A 1 83 ? 7.544 11.810 1.136 1.00 93.88 83 PRO A C 1
ATOM 640 O O . PRO A 1 83 ? 7.749 12.677 1.996 1.00 93.88 83 PRO A O 1
ATOM 643 N N . ALA A 1 84 ? 8.161 11.794 -0.046 1.00 94.19 84 ALA A N 1
ATOM 644 C CA . ALA A 1 84 ? 9.121 12.813 -0.435 1.00 94.19 84 ALA A CA 1
ATOM 645 C C . ALA A 1 84 ? 8.469 14.200 -0.369 1.00 94.19 84 ALA A C 1
ATOM 647 O O . ALA A 1 84 ? 7.322 14.392 -0.772 1.00 94.19 84 ALA A O 1
ATOM 648 N N . PHE A 1 85 ? 9.204 15.179 0.156 1.00 90.44 85 PHE A N 1
ATOM 649 C CA . PHE A 1 85 ? 8.725 16.553 0.284 1.00 90.44 85 PHE A CA 1
ATOM 650 C C . PHE A 1 85 ? 9.738 17.497 -0.343 1.00 90.44 85 PHE A C 1
ATOM 652 O O . PHE A 1 85 ? 10.723 17.893 0.278 1.00 90.44 85 PHE A O 1
ATOM 659 N N . SER A 1 86 ? 9.503 17.822 -1.607 1.00 87.00 86 SER A N 1
ATOM 660 C CA . SER A 1 86 ? 10.280 18.791 -2.370 1.00 87.00 86 SER A CA 1
ATOM 661 C C . SER A 1 86 ? 9.391 19.407 -3.459 1.00 87.00 86 SER A C 1
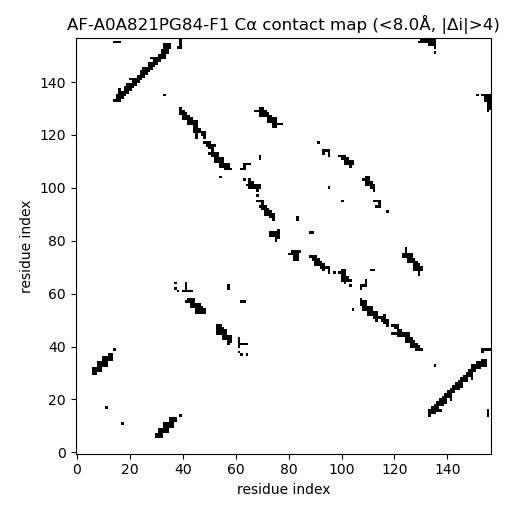ATOM 663 O O . SER A 1 86 ? 8.343 18.836 -3.765 1.00 87.00 86 SER A O 1
ATOM 665 N N . PRO A 1 87 ? 9.788 20.527 -4.091 1.00 85.69 87 PRO A N 1
ATOM 666 C CA . PRO A 1 87 ? 9.046 21.102 -5.219 1.00 85.69 87 PRO A CA 1
ATOM 667 C C . PRO A 1 87 ? 8.852 20.137 -6.398 1.00 85.69 87 PRO A C 1
ATOM 669 O O . PRO A 1 87 ? 7.946 20.330 -7.201 1.00 85.69 87 PRO A O 1
ATOM 672 N N . ASN A 1 88 ? 9.696 19.105 -6.484 1.00 84.06 88 ASN A N 1
ATOM 673 C CA . ASN A 1 88 ? 9.653 18.073 -7.513 1.00 84.06 88 ASN A CA 1
ATOM 674 C C . ASN A 1 88 ? 9.185 16.723 -6.957 1.00 84.06 88 ASN A C 1
ATOM 676 O O . ASN A 1 88 ? 9.346 15.723 -7.641 1.00 84.06 88 ASN A O 1
ATOM 680 N N . ALA A 1 89 ? 8.673 16.662 -5.724 1.00 89.56 89 ALA A N 1
ATOM 681 C CA . ALA A 1 89 ? 8.050 15.450 -5.216 1.00 89.56 89 ALA A CA 1
ATOM 682 C C . ALA A 1 89 ? 6.674 15.296 -5.859 1.00 89.56 89 ALA A C 1
ATOM 684 O O . ALA A 1 89 ? 5.939 16.269 -6.034 1.00 89.56 89 ALA A O 1
ATOM 685 N N . TYR A 1 90 ? 6.321 14.068 -6.205 1.00 88.12 90 TYR A N 1
ATOM 686 C CA . TYR A 1 90 ? 5.068 13.788 -6.880 1.00 88.12 90 TYR A CA 1
ATOM 687 C C . TYR A 1 90 ? 4.480 12.462 -6.434 1.00 88.12 90 TYR A C 1
ATOM 689 O O . TYR A 1 90 ? 5.147 11.543 -5.949 1.00 88.12 90 TYR A O 1
ATOM 697 N N . GLU A 1 91 ? 3.183 12.392 -6.667 1.00 92.94 91 GLU A N 1
ATOM 698 C CA . GLU A 1 91 ? 2.392 11.195 -6.575 1.00 92.94 91 GLU A CA 1
ATOM 699 C C . GLU A 1 91 ? 1.544 11.110 -7.836 1.00 92.94 91 GLU A C 1
ATOM 701 O O . GLU A 1 91 ? 0.903 12.085 -8.235 1.00 92.94 91 GLU A O 1
ATOM 706 N N . ILE A 1 92 ? 1.550 9.944 -8.472 1.00 92.50 92 ILE A N 1
ATOM 707 C CA . ILE A 1 92 ? 0.667 9.671 -9.596 1.00 92.50 92 ILE A CA 1
ATOM 708 C C . ILE A 1 92 ? -0.491 8.820 -9.103 1.00 92.50 92 ILE A C 1
ATOM 710 O O . ILE A 1 92 ? -0.290 7.782 -8.475 1.00 92.50 92 ILE A O 1
ATOM 714 N N . TYR A 1 93 ? -1.704 9.256 -9.415 1.00 93.56 93 TYR A N 1
ATOM 715 C CA . TYR A 1 93 ? -2.919 8.477 -9.229 1.00 93.56 93 TYR A CA 1
ATOM 716 C C . TYR A 1 93 ? -3.331 7.895 -10.573 1.00 93.56 93 TYR A C 1
ATOM 718 O O . TYR A 1 93 ? -3.284 8.578 -11.596 1.00 93.56 93 TYR A O 1
ATOM 726 N N . GLN A 1 94 ? -3.751 6.636 -10.580 1.00 93.31 94 GLN A N 1
ATOM 727 C CA . GLN A 1 94 ? -4.192 5.968 -11.795 1.00 93.31 94 GLN A CA 1
ATOM 728 C C . GLN A 1 94 ? -5.368 5.028 -11.540 1.00 93.31 94 GLN A C 1
ATOM 730 O O . GLN A 1 94 ? -5.516 4.430 -10.475 1.00 93.31 94 GLN A O 1
ATOM 735 N N . THR A 1 95 ? -6.211 4.879 -12.561 1.00 91.69 95 THR A N 1
ATOM 736 C CA . THR A 1 95 ? -7.301 3.897 -12.588 1.00 91.69 95 THR A CA 1
ATOM 737 C C . THR A 1 95 ? -7.000 2.885 -13.689 1.00 91.69 95 THR A C 1
ATOM 739 O O . THR A 1 95 ? -7.408 3.094 -14.833 1.00 91.69 95 THR A O 1
ATOM 742 N N . PRO A 1 96 ? -6.230 1.822 -13.392 1.00 88.56 96 PRO A N 1
ATOM 743 C CA . PRO A 1 96 ? -5.890 0.826 -14.396 1.00 88.56 96 PRO A CA 1
ATOM 744 C C . PRO A 1 96 ? -7.140 0.032 -14.819 1.00 88.56 96 PRO A C 1
ATOM 746 O O . PRO A 1 96 ? -8.026 -0.214 -13.989 1.00 88.56 96 PRO A O 1
ATOM 749 N N . PRO A 1 97 ? -7.218 -0.419 -16.084 1.00 89.56 97 PRO A N 1
ATOM 750 C CA . PRO A 1 97 ? -8.219 -1.394 -16.510 1.00 89.56 97 PRO A CA 1
ATOM 7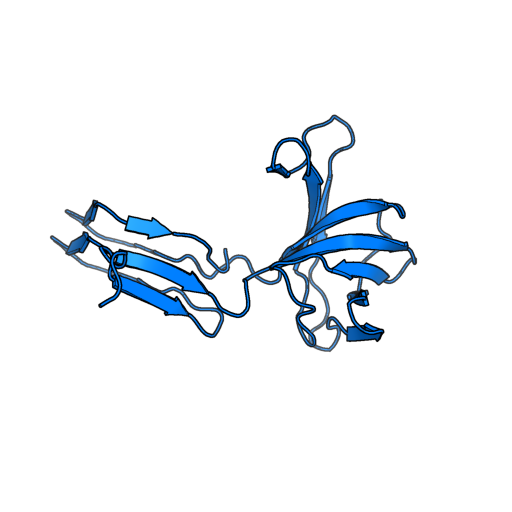51 C C . PRO A 1 97 ? -8.184 -2.671 -15.653 1.00 89.56 97 PRO A C 1
ATOM 753 O O . PRO A 1 97 ? -7.142 -3.040 -15.107 1.00 89.56 97 PRO A O 1
ATOM 756 N N . SER A 1 98 ? -9.310 -3.383 -15.546 1.00 88.50 98 SER A N 1
ATOM 757 C CA . SER A 1 98 ? -9.456 -4.574 -14.683 1.00 88.50 98 SER A CA 1
ATOM 758 C C . SER A 1 98 ? -8.522 -5.739 -15.034 1.00 88.50 98 SER A C 1
ATOM 760 O O . SER A 1 98 ? -8.225 -6.571 -14.181 1.00 88.50 98 SER A O 1
ATOM 762 N N . ASN A 1 99 ? -8.040 -5.800 -16.275 1.00 91.62 99 ASN A N 1
ATOM 763 C CA . ASN A 1 99 ? -7.123 -6.826 -16.772 1.00 91.62 99 ASN A CA 1
ATOM 764 C C . ASN A 1 99 ? -5.639 -6.420 -16.700 1.00 91.62 99 ASN A C 1
ATOM 766 O O . ASN A 1 99 ? -4.786 -7.165 -17.181 1.00 91.62 99 ASN A O 1
ATOM 770 N N . VAL A 1 100 ? -5.322 -5.255 -16.131 1.00 93.62 100 VAL A N 1
ATOM 771 C CA . VAL A 1 100 ? -3.957 -4.730 -16.036 1.00 93.62 100 VAL A CA 1
ATOM 772 C C . VAL A 1 100 ? -3.493 -4.792 -14.585 1.00 93.62 100 VAL A C 1
ATOM 774 O O . VAL A 1 100 ? -3.964 -4.036 -13.737 1.00 93.62 100 VAL A O 1
ATOM 777 N N . ASN A 1 101 ? -2.554 -5.698 -14.314 1.00 96.94 101 ASN A N 1
ATOM 778 C CA . ASN A 1 101 ? -2.082 -6.011 -12.970 1.00 96.94 101 ASN A CA 1
ATOM 779 C C . ASN A 1 101 ? -0.553 -6.067 -12.896 1.00 96.94 101 ASN A C 1
ATOM 781 O O . ASN A 1 101 ? 0.131 -6.242 -13.908 1.00 96.94 101 ASN A O 1
ATOM 785 N N . THR A 1 102 ? -0.023 -5.960 -11.680 1.00 97.56 102 THR A N 1
ATOM 786 C CA . THR A 1 102 ? 1.393 -6.191 -11.399 1.00 97.56 102 THR A CA 1
ATOM 787 C C . THR A 1 102 ? 1.827 -7.596 -11.808 1.00 97.56 102 THR A C 1
ATOM 789 O O . THR A 1 102 ? 1.073 -8.565 -11.694 1.00 97.56 102 THR A O 1
ATOM 792 N N . SER A 1 103 ? 3.068 -7.718 -12.271 1.00 98.06 103 SER A N 1
ATOM 793 C CA . SER A 1 103 ? 3.668 -8.994 -12.674 1.00 98.06 103 SER A CA 1
ATOM 794 C C . SER A 1 103 ? 5.120 -9.080 -12.223 1.00 98.06 103 SER A C 1
ATOM 796 O O . SER A 1 103 ? 5.753 -8.064 -11.953 1.00 98.06 103 SER A O 1
ATOM 798 N N . LEU A 1 104 ? 5.653 -10.293 -12.108 1.00 98.12 104 LEU A N 1
ATOM 799 C CA . LEU A 1 104 ? 7.056 -10.495 -11.764 1.00 98.12 104 LEU A CA 1
ATOM 800 C C . LEU A 1 104 ? 7.904 -10.498 -13.040 1.00 98.12 104 LEU A C 1
ATOM 802 O O . LEU A 1 104 ? 7.604 -11.244 -13.970 1.00 98.12 104 LEU A O 1
ATOM 806 N N . VAL A 1 105 ? 8.967 -9.694 -13.077 1.00 98.25 105 VAL A N 1
ATOM 807 C CA . VAL A 1 105 ? 9.960 -9.726 -14.170 1.00 98.25 105 VAL A CA 1
ATOM 808 C C . VAL A 1 105 ? 11.031 -10.771 -13.870 1.00 98.25 105 VAL A C 1
ATOM 810 O O . VAL A 1 105 ? 11.403 -11.569 -14.724 1.00 98.25 105 VAL A O 1
ATOM 813 N N . SER A 1 106 ? 11.511 -10.768 -12.630 1.00 97.62 106 SER A N 1
ATOM 814 C CA . SER A 1 106 ? 12.488 -11.698 -12.066 1.00 97.62 106 SER A CA 1
ATOM 815 C C . SER A 1 106 ? 12.352 -11.682 -10.534 1.00 97.62 106 SER A C 1
ATOM 817 O O . SER A 1 106 ? 11.628 -10.832 -10.003 1.00 97.62 106 SER A O 1
ATOM 819 N N . PRO A 1 107 ? 12.988 -12.601 -9.784 1.00 96.25 107 PRO A N 1
ATOM 820 C CA . PRO A 1 107 ? 12.904 -12.598 -8.325 1.00 96.25 107 PRO A CA 1
ATOM 821 C C . PRO A 1 107 ? 13.246 -11.22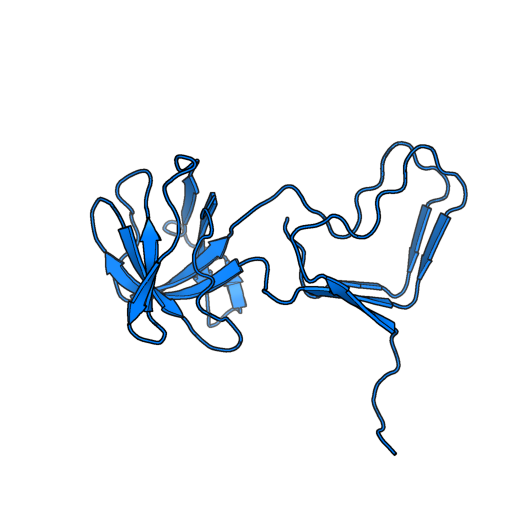4 -7.723 1.00 96.25 107 PRO A C 1
ATOM 823 O O . PRO A 1 107 ? 14.340 -10.707 -7.923 1.00 96.25 107 PRO A O 1
ATOM 826 N N . GLY A 1 108 ? 12.295 -10.630 -6.996 1.00 95.44 108 GLY A N 1
ATOM 827 C CA . GLY A 1 108 ? 12.442 -9.309 -6.372 1.00 95.44 108 GLY A CA 1
ATOM 828 C C . GLY A 1 108 ? 12.149 -8.105 -7.278 1.00 95.44 108 GLY A C 1
ATOM 829 O O . GLY A 1 108 ? 12.049 -7.000 -6.754 1.00 95.44 108 GLY A O 1
ATOM 830 N N . ILE A 1 109 ? 11.948 -8.293 -8.588 1.00 98.38 109 ILE A N 1
ATOM 831 C CA . ILE A 1 109 ? 11.596 -7.214 -9.524 1.00 98.38 109 ILE A CA 1
ATOM 832 C C . ILE A 1 109 ? 10.111 -7.286 -9.894 1.00 98.38 109 ILE A C 1
ATOM 834 O O . ILE A 1 109 ? 9.681 -8.165 -10.648 1.00 98.38 109 ILE A O 1
ATOM 838 N N . LEU A 1 110 ? 9.333 -6.329 -9.388 1.00 98.62 110 LEU A N 1
ATOM 839 C CA . LEU A 1 110 ? 7.908 -6.176 -9.669 1.00 98.62 110 LEU A CA 1
ATOM 840 C C . LEU A 1 110 ? 7.698 -5.185 -10.818 1.00 98.62 110 LEU A C 1
ATOM 842 O O . LEU A 1 110 ? 8.101 -4.028 -10.724 1.00 98.62 110 LEU A O 1
ATOM 846 N N . ARG A 1 111 ? 7.012 -5.612 -11.876 1.00 98.44 111 ARG A N 1
ATOM 847 C CA . ARG A 1 111 ? 6.505 -4.724 -12.920 1.00 98.44 111 ARG A CA 1
ATOM 848 C C . ARG A 1 111 ? 5.174 -4.128 -12.500 1.00 98.44 111 ARG A C 1
ATOM 850 O O . ARG A 1 111 ? 4.216 -4.858 -12.238 1.00 98.44 111 ARG A O 1
ATOM 857 N N . ILE A 1 112 ? 5.110 -2.805 -12.508 1.00 97.69 112 ILE A N 1
ATOM 858 C CA . ILE A 1 112 ? 3.920 -2.003 -12.257 1.00 97.69 112 ILE A CA 1
ATOM 859 C C . ILE A 1 112 ? 3.474 -1.383 -13.581 1.00 97.69 112 ILE A C 1
ATOM 861 O O . ILE A 1 112 ? 4.186 -0.535 -14.121 1.00 97.69 112 ILE A O 1
ATOM 865 N N . PRO A 1 113 ? 2.311 -1.773 -14.120 1.00 96.75 113 PRO A N 1
ATOM 866 C CA . PRO A 1 113 ? 1.748 -1.102 -15.281 1.00 96.75 113 PRO A CA 1
ATOM 867 C C . PRO A 1 113 ? 1.388 0.352 -14.974 1.00 96.75 113 PRO A C 1
ATOM 869 O O . PRO A 1 113 ? 0.922 0.677 -13.877 1.00 96.75 113 PRO A O 1
ATOM 872 N N . LEU A 1 114 ? 1.553 1.206 -15.976 1.00 94.69 114 LEU A N 1
ATOM 873 C CA . LEU A 1 114 ? 1.206 2.615 -15.916 1.00 94.69 114 LEU A CA 1
ATOM 874 C C . LEU A 1 114 ? 0.034 2.921 -16.849 1.00 94.69 114 LEU A C 1
ATOM 876 O O . LEU A 1 114 ? 0.007 2.472 -17.994 1.00 94.69 114 LEU A O 1
ATOM 880 N N . ALA A 1 115 ? -0.915 3.728 -16.376 1.00 91.19 115 ALA A N 1
ATOM 881 C CA . ALA A 1 115 ? -1.993 4.257 -17.214 1.00 91.19 115 ALA A CA 1
ATOM 882 C C . ALA A 1 115 ? -1.512 5.370 -18.167 1.00 91.19 115 ALA A C 1
ATOM 884 O O . ALA A 1 115 ? -2.142 5.631 -19.190 1.00 91.19 115 ALA A O 1
ATOM 885 N N . SER A 1 116 ? -0.397 6.020 -17.838 1.00 85.88 116 SER A N 1
ATOM 886 C CA . SER A 1 116 ? 0.233 7.084 -18.622 1.00 85.88 116 SER A CA 1
ATOM 887 C C . SER A 1 116 ? 1.735 7.114 -18.364 1.00 85.88 116 SER A C 1
ATOM 889 O O . SER A 1 116 ? 2.192 6.610 -17.339 1.00 85.88 116 SER A O 1
ATOM 891 N N . SER A 1 117 ? 2.500 7.760 -19.247 1.00 84.56 117 SER A N 1
ATOM 892 C CA . SER A 1 117 ? 3.935 7.966 -19.037 1.00 84.56 117 SER A CA 1
ATOM 893 C C . SER A 1 117 ? 4.221 8.534 -17.648 1.00 84.56 117 SER A C 1
ATOM 895 O O . SER A 1 117 ? 3.556 9.459 -17.180 1.00 84.56 117 SER A O 1
ATOM 897 N N . SER A 1 118 ? 5.217 7.947 -16.999 1.00 84.31 118 SER A N 1
ATOM 898 C CA . SER A 1 118 ? 5.642 8.304 -15.655 1.00 84.31 118 SER A CA 1
ATOM 899 C C . SER A 1 118 ? 6.722 9.389 -15.683 1.00 84.31 118 SER A C 1
ATOM 901 O O . SER A 1 118 ? 7.497 9.472 -16.634 1.00 84.31 118 SER A O 1
ATOM 903 N N . ILE A 1 119 ? 6.791 10.177 -14.608 1.00 89.56 119 ILE A N 1
ATOM 904 C CA . ILE A 1 119 ? 7.888 11.115 -14.327 1.00 89.56 119 ILE A CA 1
ATOM 905 C C . ILE A 1 119 ? 8.961 10.524 -13.388 1.00 89.56 119 ILE A C 1
ATOM 907 O O . ILE A 1 119 ? 9.978 11.171 -13.158 1.00 89.56 119 ILE A O 1
ATOM 911 N N . PHE A 1 120 ? 8.760 9.290 -12.901 1.00 92.75 120 PHE A N 1
ATOM 912 C CA . PHE A 1 120 ? 9.779 8.494 -12.207 1.00 92.75 120 PHE A CA 1
ATOM 913 C C . PHE A 1 120 ? 10.984 8.200 -13.086 1.00 92.75 120 PHE A C 1
ATOM 915 O O . PHE A 1 120 ? 10.851 7.949 -14.286 1.00 92.75 120 PHE A O 1
ATOM 922 N N . VAL A 1 121 ? 12.152 8.174 -12.451 1.00 93.50 121 VAL A N 1
ATOM 923 C CA . VAL A 1 121 ? 13.437 7.806 -13.042 1.00 93.50 121 VAL A CA 1
ATOM 924 C C . VAL A 1 121 ? 14.033 6.598 -12.322 1.00 93.50 121 VAL A C 1
ATOM 926 O O . VAL A 1 121 ? 13.688 6.285 -11.184 1.00 93.50 121 VAL A O 1
ATOM 929 N N . ALA A 1 122 ? 14.941 5.886 -12.990 1.00 96.50 122 ALA A N 1
ATOM 930 C CA . ALA A 1 122 ? 15.671 4.798 -12.349 1.00 96.50 122 ALA A CA 1
ATOM 931 C C . ALA A 1 122 ? 16.452 5.316 -11.127 1.00 96.50 122 ALA A C 1
ATOM 933 O O . ALA A 1 122 ? 17.088 6.367 -11.183 1.00 96.50 122 ALA A O 1
ATOM 934 N N . GLY A 1 123 ? 16.403 4.560 -10.033 1.00 96.12 123 GLY A N 1
ATOM 935 C CA . GLY A 1 123 ? 16.945 4.925 -8.729 1.00 96.12 123 GLY A CA 1
ATOM 936 C C . GLY A 1 123 ? 15.929 5.572 -7.789 1.00 96.12 123 GLY A C 1
ATOM 937 O O . GLY A 1 123 ? 16.205 5.621 -6.592 1.00 96.12 123 GLY A O 1
ATOM 938 N N . ASP A 1 124 ? 14.760 6.009 -8.275 1.00 95.94 124 ASP A N 1
ATOM 939 C CA . ASP A 1 124 ? 13.758 6.620 -7.403 1.00 95.94 124 ASP A CA 1
ATOM 940 C C . ASP A 1 124 ? 13.249 5.617 -6.349 1.00 95.94 124 ASP A C 1
ATOM 942 O O . ASP A 1 124 ? 12.771 4.536 -6.712 1.00 95.94 124 ASP A O 1
ATOM 946 N N . PRO A 1 125 ? 13.309 5.955 -5.049 1.00 97.06 125 PRO A N 1
ATOM 947 C CA . PRO A 1 125 ? 12.552 5.266 -4.007 1.00 97.06 125 PRO A CA 1
ATOM 948 C C . PRO A 1 125 ? 11.054 5.557 -4.149 1.00 97.06 125 PRO A C 1
ATOM 950 O O . PRO A 1 125 ? 10.633 6.716 -4.188 1.00 97.06 125 PRO A O 1
ATOM 953 N N . ILE A 1 126 ? 10.234 4.509 -4.192 1.00 97.56 126 ILE A N 1
ATOM 954 C CA . ILE A 1 126 ? 8.788 4.633 -4.393 1.00 97.56 126 ILE A CA 1
ATOM 955 C C . ILE A 1 126 ? 7.984 3.718 -3.472 1.00 97.56 126 ILE A C 1
ATOM 957 O O . ILE A 1 126 ? 8.450 2.662 -3.039 1.00 97.56 126 ILE A O 1
ATOM 961 N N . VAL A 1 127 ? 6.730 4.104 -3.238 1.00 96.88 127 VAL A N 1
ATOM 962 C CA . VAL A 1 127 ? 5.694 3.254 -2.643 1.00 96.88 127 VAL A CA 1
ATOM 963 C C . VAL A 1 127 ? 4.534 3.131 -3.627 1.00 96.88 127 VAL A C 1
ATOM 965 O O . VAL A 1 127 ? 3.949 4.130 -4.043 1.00 96.88 127 VAL A O 1
ATOM 968 N N . ALA A 1 128 ? 4.192 1.897 -3.990 1.00 96.50 128 ALA A N 1
ATOM 969 C CA . ALA A 1 128 ? 3.068 1.558 -4.852 1.00 96.50 128 ALA A CA 1
ATOM 970 C C . ALA A 1 128 ? 1.883 1.069 -4.013 1.00 96.50 128 ALA A C 1
ATOM 972 O O . ALA A 1 128 ? 1.975 0.041 -3.338 1.00 96.50 128 ALA A O 1
ATOM 973 N N . ARG A 1 129 ? 0.766 1.799 -4.072 1.00 95.25 129 ARG A N 1
ATOM 974 C CA . ARG A 1 129 ? -0.452 1.550 -3.289 1.00 95.25 129 ARG A CA 1
ATOM 975 C C . ARG A 1 129 ? -1.537 0.904 -4.148 1.00 95.25 129 ARG A C 1
ATOM 977 O O . ARG A 1 129 ? -1.751 1.304 -5.296 1.00 95.25 129 ARG A O 1
ATOM 984 N N . TYR A 1 130 ? -2.241 -0.079 -3.592 1.00 93.69 130 TYR A N 1
ATOM 985 C CA . TYR A 1 130 ? -3.209 -0.887 -4.345 1.00 93.69 130 TYR A CA 1
ATOM 986 C C . TYR A 1 130 ? -4.669 -0.438 -4.202 1.00 93.69 130 TYR A C 1
ATOM 988 O O . TYR A 1 130 ? -5.467 -0.651 -5.113 1.00 93.69 130 TYR A O 1
ATOM 996 N N . MET A 1 131 ? -5.043 0.154 -3.066 1.00 86.69 131 MET A N 1
ATOM 997 C CA . MET A 1 131 ? -6.424 0.517 -2.718 1.00 86.69 131 MET A CA 1
ATOM 998 C C . MET A 1 131 ? -6.430 1.615 -1.645 1.00 86.69 131 MET A C 1
ATOM 1000 O O . MET A 1 131 ? -5.441 1.734 -0.925 1.00 86.69 131 MET A O 1
ATOM 1004 N N . PHE A 1 132 ? -7.523 2.389 -1.556 1.00 83.06 132 PHE A N 1
ATOM 1005 C CA . PHE A 1 132 ? -7.653 3.537 -0.637 1.00 83.06 132 PHE A CA 1
ATOM 1006 C C . PHE A 1 132 ? -8.950 3.569 0.188 1.00 83.06 132 PHE A C 1
ATOM 1008 O O . PHE A 1 132 ? -9.230 4.553 0.864 1.00 83.06 132 PHE A O 1
ATOM 1015 N N . ASP A 1 133 ? -9.795 2.541 0.095 1.00 87.44 133 ASP A N 1
ATOM 1016 C CA . ASP A 1 133 ? -11.169 2.582 0.618 1.00 87.44 133 ASP A CA 1
ATOM 1017 C C . ASP A 1 133 ? -11.416 1.608 1.781 1.00 87.44 133 ASP A C 1
ATOM 1019 O O . ASP A 1 133 ? -12.555 1.416 2.209 1.00 87.44 133 ASP A O 1
ATOM 1023 N N . ARG A 1 134 ? -10.361 0.979 2.315 1.00 91.00 134 ARG A N 1
ATOM 1024 C CA . ARG A 1 134 ? -10.449 -0.014 3.395 1.00 91.00 134 ARG A CA 1
ATOM 1025 C C . ARG A 1 134 ? -9.683 0.455 4.625 1.00 91.00 134 ARG A C 1
ATOM 1027 O O . ARG A 1 134 ? -8.597 -0.026 4.950 1.00 91.00 134 ARG A O 1
ATOM 1034 N N . HIS A 1 135 ? -10.286 1.410 5.323 1.00 92.06 135 HIS A N 1
ATOM 1035 C CA . HIS A 1 135 ? -9.802 1.916 6.607 1.00 92.06 135 HIS A CA 1
ATOM 1036 C C . HIS A 1 135 ? -9.803 0.823 7.681 1.00 92.06 135 HIS A C 1
ATOM 1038 O O . HIS A 1 135 ? -10.690 -0.023 7.703 1.00 92.06 135 HIS A O 1
ATOM 1044 N N . ALA A 1 136 ? -8.866 0.866 8.630 1.00 93.19 136 ALA A N 1
ATOM 1045 C CA . ALA A 1 136 ? -8.891 -0.054 9.772 1.00 93.19 136 ALA A CA 1
ATOM 1046 C C . ALA A 1 136 ? -10.139 0.149 10.655 1.00 93.19 136 ALA A C 1
ATOM 1048 O O . ALA A 1 136 ? -10.724 -0.824 11.129 1.00 93.19 136 ALA A O 1
ATOM 1049 N N . ILE A 1 137 ? -10.557 1.403 10.847 1.00 94.94 137 ILE A N 1
ATOM 1050 C CA . ILE A 1 137 ? -11.766 1.792 11.578 1.00 94.94 137 ILE A CA 1
ATOM 1051 C C . ILE A 1 137 ? -12.532 2.790 10.705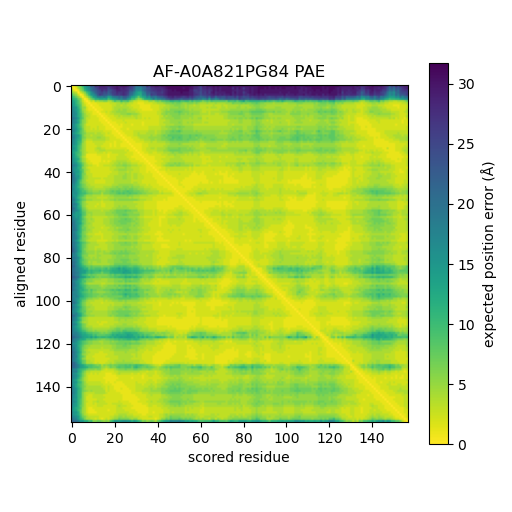 1.00 94.94 137 ILE A C 1
ATOM 1053 O O . ILE A 1 137 ? -11.999 3.847 10.379 1.00 94.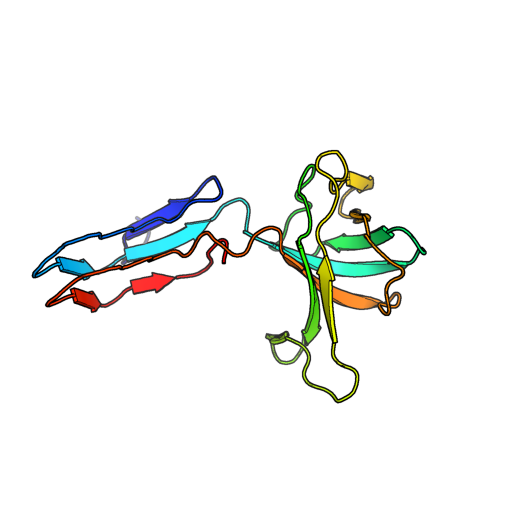94 137 ILE A O 1
ATOM 1057 N N . ASP A 1 138 ? -13.761 2.447 10.332 1.00 95.44 138 ASP A N 1
ATOM 1058 C CA . ASP A 1 138 ? -14.691 3.277 9.557 1.00 95.44 138 ASP A CA 1
ATOM 1059 C C . ASP A 1 138 ? -15.985 3.440 10.365 1.00 95.44 138 ASP A C 1
ATOM 1061 O O . ASP A 1 138 ? -16.821 2.539 10.401 1.00 95.44 138 ASP A O 1
ATOM 1065 N N . ALA A 1 139 ? -16.106 4.546 11.099 1.00 95.69 139 ALA A N 1
ATOM 1066 C CA . ALA A 1 139 ? -17.220 4.792 12.009 1.00 95.69 139 ALA A CA 1
ATOM 1067 C C . ALA A 1 139 ? -18.160 5.856 11.438 1.00 95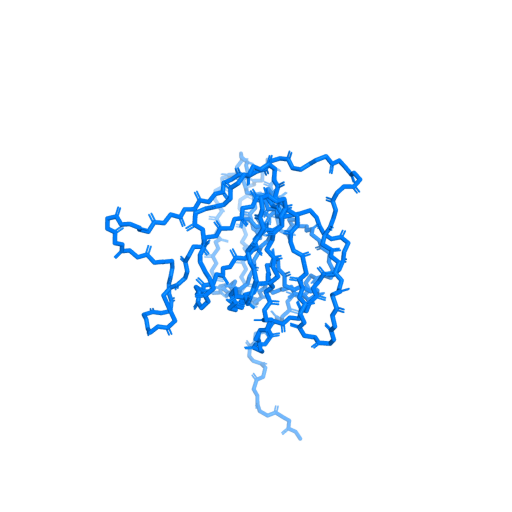.69 139 ALA A C 1
ATOM 1069 O O . ALA A 1 139 ? -17.730 6.969 11.139 1.00 95.69 139 ALA A O 1
ATOM 1070 N N . GLN A 1 140 ? -19.448 5.531 11.344 1.00 97.31 140 GLN A N 1
ATOM 1071 C CA . GLN A 1 140 ? -20.463 6.434 10.810 1.00 97.31 140 GLN A CA 1
ATOM 1072 C C . GLN A 1 140 ? -21.716 6.426 11.694 1.00 97.31 140 GLN A C 1
ATOM 1074 O O . GLN A 1 140 ? -22.175 5.372 12.134 1.00 97.31 140 GLN A O 1
ATOM 1079 N N . ASP A 1 141 ? -22.261 7.618 11.954 1.00 97.44 141 ASP A N 1
ATOM 1080 C CA . ASP A 1 141 ? -23.449 7.826 12.791 1.00 97.44 141 ASP A CA 1
ATOM 1081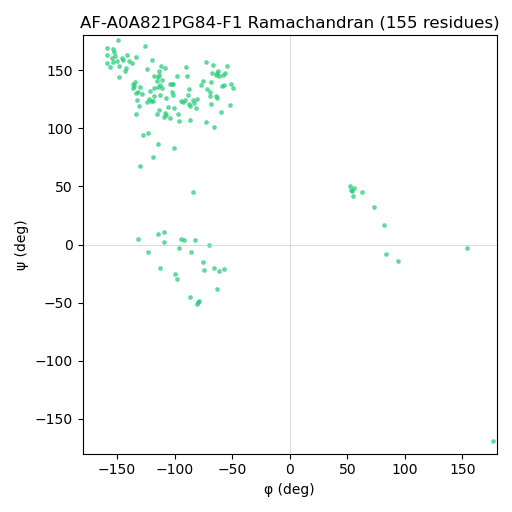 C C . ASP A 1 141 ? -23.326 7.156 14.172 1.00 97.44 141 ASP A C 1
ATOM 1083 O O . ASP A 1 141 ? -24.197 6.397 14.599 1.00 97.44 141 ASP A O 1
ATOM 1087 N N . VAL A 1 142 ? -22.205 7.408 14.857 1.00 97.44 142 VAL A N 1
ATOM 1088 C CA . VAL A 1 142 ? -21.893 6.843 16.178 1.00 97.44 142 VAL A CA 1
ATOM 1089 C C . VAL A 1 142 ? -21.841 7.946 17.233 1.00 97.44 142 VAL A C 1
ATOM 1091 O O . VAL A 1 142 ? -21.218 8.985 17.015 1.00 97.44 142 VAL A O 1
ATOM 1094 N N . THR A 1 143 ? -22.446 7.710 18.396 1.00 97.88 143 THR A N 1
ATOM 1095 C CA . THR A 1 143 ? -22.344 8.576 19.582 1.00 97.88 143 THR A CA 1
ATOM 1096 C C . THR A 1 143 ? -21.598 7.864 20.711 1.00 97.88 143 THR A C 1
ATOM 1098 O O . THR A 1 143 ? -21.626 6.638 20.818 1.00 97.88 143 THR A O 1
ATOM 1101 N N . ASP A 1 144 ? -20.882 8.616 21.551 1.00 97.12 144 ASP A N 1
ATOM 1102 C CA . ASP A 1 144 ? -20.092 8.070 22.668 1.00 97.12 144 ASP A CA 1
ATOM 1103 C C . ASP A 1 144 ? -19.084 6.976 22.232 1.00 97.12 144 ASP A C 1
ATOM 1105 O O . ASP A 1 144 ? -18.996 5.905 22.833 1.00 97.12 144 ASP A O 1
ATOM 1109 N N . PHE A 1 145 ? -18.337 7.231 21.148 1.00 97.62 145 PHE A N 1
ATOM 1110 C CA . PHE A 1 145 ? -17.336 6.311 20.593 1.00 97.62 145 PHE A CA 1
ATOM 1111 C C . PHE A 1 145 ? -15.941 6.558 21.173 1.00 97.62 145 PHE A C 1
ATOM 1113 O O . PHE A 1 145 ? -15.401 7.657 21.051 1.00 97.62 145 PHE A O 1
ATOM 1120 N N . THR A 1 146 ? -15.326 5.524 21.750 1.00 97.50 146 THR A N 1
ATOM 1121 C CA . THR A 1 146 ? -13.966 5.595 22.302 1.00 97.50 146 THR A CA 1
ATOM 1122 C C . THR A 1 146 ? -13.021 4.634 21.582 1.00 97.50 146 THR A C 1
ATOM 1124 O O . THR A 1 146 ? -13.268 3.431 21.507 1.00 97.50 146 THR A O 1
ATOM 1127 N N . VAL A 1 147 ? -11.888 5.155 21.109 1.00 95.81 147 VAL A N 1
ATOM 1128 C CA . VAL A 1 147 ? -10.749 4.369 20.615 1.00 95.81 147 VAL A CA 1
ATOM 1129 C C . VAL A 1 147 ? -9.585 4.602 21.569 1.00 95.81 147 VAL A C 1
ATOM 1131 O O . VAL A 1 147 ? -9.105 5.727 21.697 1.00 95.81 147 VAL A O 1
ATOM 1134 N N . GLN A 1 148 ? -9.139 3.559 22.265 1.00 95.81 148 GLN A N 1
ATOM 1135 C CA . GLN A 1 148 ? -8.148 3.697 23.333 1.00 95.81 148 GLN A CA 1
ATOM 1136 C C . GLN A 1 148 ? -7.081 2.608 23.252 1.00 95.81 148 GLN A C 1
ATOM 1138 O O . GLN A 1 148 ? -7.393 1.433 23.111 1.00 95.81 148 GLN A O 1
ATOM 1143 N N . SER A 1 149 ? -5.805 2.972 23.388 1.00 94.75 149 SER A N 1
ATOM 1144 C CA . SER A 1 149 ? -4.700 1.996 23.415 1.00 94.75 149 SER A CA 1
ATOM 1145 C C . SER A 1 149 ? -4.676 1.064 22.191 1.00 94.75 149 SER A C 1
ATOM 1147 O O . SER A 1 149 ? -4.459 -0.141 22.320 1.00 94.75 149 SER A O 1
ATOM 1149 N N . ILE A 1 150 ? -4.919 1.629 21.005 1.00 94.19 150 ILE A N 1
ATOM 1150 C CA . ILE A 1 150 ? -4.882 0.921 19.722 1.00 94.19 150 ILE A CA 1
ATOM 1151 C C . ILE A 1 150 ? -3.586 1.242 18.988 1.00 94.19 150 ILE A C 1
ATOM 1153 O O . ILE A 1 150 ? -3.173 2.400 18.930 1.00 94.19 150 ILE A O 1
ATOM 1157 N N . ARG A 1 151 ? -2.966 0.226 18.384 1.00 95.31 151 ARG A N 1
ATOM 1158 C CA . ARG A 1 151 ? -1.877 0.401 17.418 1.00 95.31 151 ARG A CA 1
ATOM 1159 C C . ARG A 1 151 ? -2.341 -0.047 16.036 1.00 95.31 151 ARG A C 1
ATOM 1161 O O . ARG A 1 151 ? -2.829 -1.157 15.889 1.00 95.31 151 ARG A O 1
ATOM 1168 N N . ILE A 1 152 ? -2.169 0.790 15.022 1.00 94.94 152 ILE A N 1
ATOM 1169 C CA . ILE A 1 152 ? -2.440 0.426 13.627 1.00 94.94 152 ILE A CA 1
ATOM 1170 C C . ILE A 1 152 ? -1.101 0.486 12.905 1.00 94.94 152 ILE A C 1
ATOM 1172 O O . ILE A 1 152 ? -0.516 1.560 12.802 1.00 94.94 152 ILE A O 1
ATOM 1176 N N . TYR A 1 153 ? -0.590 -0.667 12.480 1.00 94.12 153 TYR A N 1
ATOM 1177 C CA . TYR A 1 153 ? 0.647 -0.754 11.708 1.00 94.12 153 TYR A CA 1
ATOM 1178 C C . TYR A 1 153 ? 0.381 -0.419 10.243 1.00 94.12 153 TYR A C 1
ATOM 1180 O O . TYR A 1 153 ? 1.053 0.441 9.680 1.00 94.12 153 TYR A O 1
ATOM 1188 N N . THR A 1 154 ? -0.640 -1.044 9.649 1.00 92.12 154 THR A N 1
ATOM 1189 C CA . THR A 1 154 ? -1.084 -0.765 8.280 1.00 92.12 154 THR A CA 1
ATOM 1190 C C . THR A 1 154 ? -2.602 -0.897 8.120 1.00 92.12 154 THR A C 1
ATOM 1192 O O . THR A 1 154 ? -3.286 -1.516 8.938 1.00 92.12 154 THR A O 1
ATOM 1195 N N . ALA A 1 155 ? -3.131 -0.287 7.057 1.00 92.19 155 ALA A N 1
ATOM 1196 C CA . ALA A 1 155 ? -4.505 -0.432 6.583 1.00 92.19 155 ALA A CA 1
ATOM 1197 C C . ALA A 1 155 ? -4.547 -0.235 5.059 1.00 92.19 155 ALA A C 1
ATOM 1199 O O . ALA A 1 155 ? -3.660 0.399 4.489 1.00 92.19 155 ALA A O 1
ATOM 1200 N N . TRP A 1 156 ? -5.575 -0.763 4.398 1.00 89.19 156 TRP A N 1
ATOM 1201 C CA . TRP A 1 156 ? -5.769 -0.674 2.944 1.00 89.19 156 TRP A CA 1
ATOM 1202 C C . TRP A 1 156 ? -6.452 0.657 2.539 1.00 89.19 156 TRP A C 1
ATOM 1204 O O . TRP A 1 156 ? -7.402 0.670 1.749 1.00 89.19 156 TRP A O 1
ATOM 1214 N N . CYS A 1 157 ? -5.985 1.770 3.121 1.00 78.62 157 CYS A N 1
ATOM 1215 C CA . CYS A 1 157 ? -6.472 3.137 2.905 1.00 78.62 157 CYS A CA 1
ATOM 1216 C C . CYS A 1 157 ? -5.448 4.054 2.220 1.00 78.62 157 CYS A C 1
ATOM 1218 O O . CYS A 1 157 ? -4.228 3.802 2.339 1.00 78.62 157 CYS A O 1
#

Solvent-accessible surface area (backbone atoms only — not comparable to full-atom values): 8983 Å² total; per-residue (Å²): 135,85,87,81,81,93,56,52,75,47,73,37,72,62,93,49,56,74,40,69,55,62,75,41,70,69,47,74,51,66,58,31,32,35,34,47,55,72,58,53,49,36,38,29,30,28,70,39,71,48,65,52,31,37,33,25,41,44,38,84,93,40,61,76,70,63,71,38,46,57,35,32,41,32,38,38,29,83,87,81,70,42,73,41,86,54,99,84,46,57,68,50,77,44,84,59,60,95,89,48,46,22,39,74,80,49,97,54,28,31,30,40,68,41,85,54,69,66,92,73,50,66,68,41,40,32,39,40,29,47,52,66,85,17,36,51,68,48,78,45,72,61,43,68,71,43,81,42,73,67,44,74,79,54,50,27,73

Foldseek 3Di:
DDPDPQAAEDEAADAAAQAEDDQEEQDEDDGHEYYYVVAQKFKFFFADFDFWKTKGQTDPPHAQDWFFAFQKKWFADPVVGGTDDDPPGDMDGDDDPNPQIWDDPDGRIIIHTDPGGDPDDGGTIMMTGRADDHHNHHYDNYYNYHYYHYHYPHHND